Protein AF-A0A965Q2J6-F1 (afdb_monomer_lite)

Radius of gyration: 20.61 Å; chains: 1; bounding box: 28×65×35 Å

Foldseek 3Di:
DDDPDPPVVVVVVVVVVVVVVVVVVVVVVPVVLLVVLLPDDLVRLVVQLVVLVVVLVVQVVCVVVVNDPCPVVNVVSVVSNVSSVVSNVVPPD

Sequence (93 aa):
MAIICGGYHFLSVMSARQEREEEREALMKTRDYLKGIRELTEEGLREKIRSLSEERMKLRFRAASGQLNETHRIGEVRRELARAKTVYSEKFE

Secondary structure (DSSP, 8-state):
--SSSSHHHHHHHHHHHHHHHHHHHHHHHHHHHHHHHHHS-HHHHHHHHHHHHHHHHHHHHHHHTT--S-HHHHHHHHHHHHHHHHHHHHHH-

Structure (mmCIF, N/CA/C/O backbone):
data_AF-A0A965Q2J6-F1
#
_entry.id   AF-A0A965Q2J6-F1
#
loop_
_atom_site.group_PDB
_atom_site.id
_atom_site.type_symbol
_atom_site.label_atom_id
_atom_site.label_alt_id
_atom_site.label_comp_id
_atom_site.label_asym_id
_atom_site.label_entity_id
_atom_site.label_seq_id
_atom_site.pdbx_PDB_ins_code
_atom_site.Cartn_x
_atom_site.Cartn_y
_atom_site.Cartn_z
_atom_site.occupancy
_atom_site.B_iso_or_equiv
_atom_site.auth_seq_id
_atom_site.auth_comp_id
_atom_site.auth_asym_id
_atom_site.auth_atom_id
_atom_site.pdbx_PDB_model_num
ATOM 1 N N . MET A 1 1 ? 11.613 -53.731 -17.361 1.00 42.78 1 MET A N 1
ATOM 2 C CA . MET A 1 1 ? 11.186 -52.633 -18.258 1.00 42.78 1 MET A CA 1
ATOM 3 C C . MET A 1 1 ? 9.721 -52.216 -18.024 1.00 42.78 1 MET A C 1
ATOM 5 O O . MET A 1 1 ? 9.031 -51.933 -18.987 1.00 42.78 1 MET A O 1
ATOM 9 N N . ALA A 1 2 ? 9.219 -52.148 -16.778 1.00 43.06 2 ALA A N 1
ATOM 10 C CA . ALA A 1 2 ? 7.872 -51.615 -16.492 1.00 43.06 2 ALA A CA 1
ATOM 11 C C . ALA A 1 2 ? 7.642 -51.380 -14.979 1.00 43.06 2 ALA A C 1
ATOM 13 O O . ALA A 1 2 ? 6.816 -52.059 -14.388 1.00 43.06 2 ALA A O 1
ATOM 14 N N . ILE A 1 3 ? 8.397 -50.489 -14.313 1.00 41.22 3 ILE A N 1
ATOM 15 C CA . ILE A 1 3 ? 8.120 -50.115 -12.895 1.00 41.22 3 ILE A CA 1
ATOM 16 C C . ILE A 1 3 ? 8.236 -48.586 -12.640 1.00 41.22 3 ILE A C 1
ATOM 18 O O . ILE A 1 3 ? 8.223 -48.138 -11.505 1.00 41.22 3 ILE A O 1
ATOM 22 N N . ILE A 1 4 ? 8.278 -47.719 -13.663 1.00 42.50 4 ILE A N 1
ATOM 23 C CA . ILE A 1 4 ? 8.389 -46.251 -13.453 1.00 42.50 4 ILE A CA 1
ATOM 24 C C . ILE A 1 4 ? 7.343 -45.473 -14.266 1.00 42.50 4 ILE A C 1
ATOM 26 O O . ILE A 1 4 ? 7.674 -44.590 -15.045 1.00 42.50 4 ILE A O 1
ATOM 30 N N . CYS A 1 5 ? 6.059 -45.810 -14.128 1.00 40.66 5 CYS A N 1
ATOM 31 C CA . CYS A 1 5 ? 4.989 -44.971 -14.697 1.00 40.66 5 CYS A CA 1
ATOM 32 C C . CYS A 1 5 ? 3.832 -44.682 -13.720 1.00 40.66 5 CYS A C 1
ATOM 34 O O . CYS A 1 5 ? 3.056 -43.762 -13.942 1.00 40.66 5 CYS A O 1
ATOM 36 N N . GLY A 1 6 ? 3.753 -45.388 -12.582 1.00 43.03 6 GLY A N 1
ATOM 37 C CA . GLY A 1 6 ? 2.696 -45.181 -11.579 1.00 43.03 6 GLY A CA 1
ATOM 38 C C . GLY A 1 6 ? 2.946 -44.049 -10.570 1.00 43.03 6 GLY A C 1
ATOM 39 O O . GLY A 1 6 ? 2.010 -43.612 -9.910 1.00 43.03 6 GLY A O 1
ATOM 40 N N . GLY A 1 7 ? 4.183 -43.552 -10.443 1.00 47.81 7 GLY A N 1
ATOM 41 C CA . GLY A 1 7 ? 4.537 -42.531 -9.443 1.00 47.81 7 GLY A CA 1
ATOM 42 C C . GLY A 1 7 ? 4.065 -41.113 -9.791 1.00 47.81 7 GLY A C 1
ATOM 43 O O . GLY A 1 7 ? 3.683 -40.349 -8.908 1.00 47.81 7 GLY A O 1
ATOM 44 N N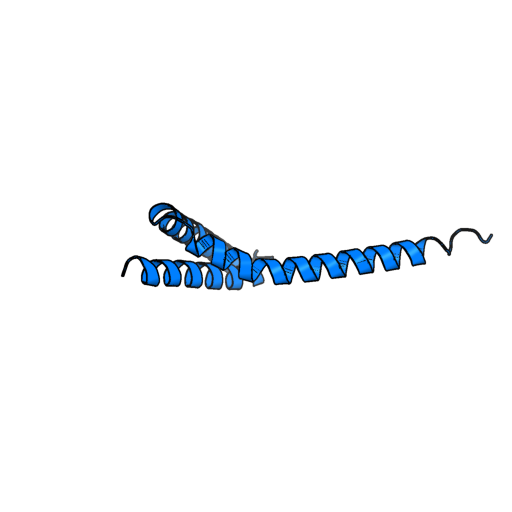 . TYR A 1 8 ? 4.021 -40.769 -11.082 1.00 51.75 8 TYR A N 1
ATOM 45 C CA . TYR A 1 8 ? 3.689 -39.413 -11.535 1.00 51.75 8 TYR A CA 1
ATOM 46 C C . TYR A 1 8 ? 2.204 -39.072 -11.408 1.00 51.75 8 TYR A C 1
ATOM 48 O O . TYR A 1 8 ? 1.865 -37.904 -11.251 1.00 51.75 8 TYR A O 1
ATOM 56 N N . HIS A 1 9 ? 1.313 -40.069 -11.424 1.00 48.44 9 HIS A N 1
ATOM 57 C CA . HIS A 1 9 ? -0.120 -39.819 -11.267 1.00 48.44 9 HIS A CA 1
ATOM 58 C C . HIS A 1 9 ? -0.458 -39.379 -9.834 1.00 48.44 9 HIS A C 1
ATOM 60 O O . HIS A 1 9 ? -1.248 -38.463 -9.635 1.00 48.44 9 HIS A O 1
ATOM 66 N N . PHE A 1 10 ? 0.201 -39.962 -8.827 1.00 43.19 10 PHE A N 1
ATOM 67 C CA . PHE A 1 10 ? -0.021 -39.598 -7.427 1.00 43.19 10 PHE A CA 1
ATOM 68 C C . PHE A 1 10 ? 0.642 -38.261 -7.061 1.00 43.19 10 PHE A C 1
ATOM 70 O O . PHE A 1 10 ? 0.014 -37.447 -6.387 1.00 43.19 10 PHE A O 1
ATOM 77 N N . LEU A 1 11 ? 1.854 -37.983 -7.569 1.00 50.59 11 LEU A N 1
ATOM 78 C CA . LEU A 1 11 ? 2.464 -36.653 -7.436 1.00 50.59 11 LEU A CA 1
ATOM 79 C C . LEU A 1 11 ? 1.641 -35.574 -8.156 1.00 50.59 11 LEU A C 1
ATOM 81 O O . LEU A 1 11 ? 1.451 -34.508 -7.591 1.00 50.59 11 LEU A O 1
ATOM 85 N N . SER A 1 12 ? 1.076 -35.855 -9.336 1.00 47.41 12 SER A N 1
ATOM 86 C CA . SER A 1 12 ? 0.238 -34.895 -10.074 1.00 47.41 12 SER A CA 1
ATOM 87 C C . SER A 1 12 ? -1.058 -34.547 -9.331 1.00 47.41 12 SER A C 1
ATOM 89 O O . SER A 1 12 ? -1.441 -33.380 -9.278 1.00 47.41 12 SER A O 1
ATOM 91 N N . VAL A 1 13 ? -1.709 -35.525 -8.691 1.00 54.12 13 VAL A N 1
ATOM 92 C CA . VAL A 1 13 ? -2.917 -35.279 -7.882 1.00 54.12 13 VAL A CA 1
ATOM 93 C C . VAL A 1 13 ? -2.584 -34.594 -6.547 1.00 54.12 13 VAL A C 1
ATOM 95 O O . VAL A 1 13 ? -3.413 -33.843 -6.030 1.00 54.12 13 VAL A O 1
ATOM 98 N N . MET A 1 14 ? -1.387 -34.817 -5.989 1.00 50.62 14 MET A N 1
ATOM 99 C CA . MET A 1 14 ? -0.905 -34.117 -4.789 1.00 50.62 14 MET A CA 1
ATOM 100 C C . MET A 1 14 ? -0.521 -32.661 -5.094 1.00 50.62 14 MET A C 1
ATOM 102 O O . MET A 1 14 ? -0.943 -31.776 -4.354 1.00 50.62 14 MET A O 1
ATOM 106 N N . SER A 1 15 ? 0.144 -32.392 -6.222 1.00 47.91 15 SER A N 1
ATOM 107 C CA . SER A 1 15 ? 0.421 -31.030 -6.706 1.00 47.91 15 SER A CA 1
ATOM 108 C C . SER A 1 15 ? -0.871 -30.265 -7.028 1.00 47.91 15 SER A C 1
ATOM 110 O O . SER A 1 15 ? -1.042 -29.139 -6.579 1.00 47.91 15 SER A O 1
ATOM 112 N N . ALA A 1 16 ? -1.864 -30.917 -7.646 1.00 54.78 16 ALA A N 1
ATOM 113 C CA . ALA A 1 16 ? -3.192 -30.330 -7.885 1.00 54.78 16 ALA A CA 1
ATOM 114 C C . ALA A 1 16 ? -4.070 -30.188 -6.615 1.00 54.78 16 ALA A C 1
ATOM 116 O O . ALA A 1 16 ? -5.161 -29.603 -6.650 1.00 54.78 16 ALA A O 1
ATOM 117 N N . ARG A 1 17 ? -3.663 -30.782 -5.484 1.00 56.16 17 ARG A N 1
ATOM 118 C CA . ARG A 1 17 ? -4.268 -30.521 -4.164 1.00 56.16 17 ARG A CA 1
ATOM 119 C C . ARG A 1 17 ? -3.613 -29.318 -3.492 1.00 56.16 17 ARG A C 1
ATOM 121 O O . ARG A 1 17 ? -4.351 -28.509 -2.943 1.00 56.16 17 ARG A O 1
ATOM 128 N N . GLN A 1 18 ? -2.292 -29.170 -3.612 1.00 51.72 18 GLN A N 1
ATOM 129 C CA . GLN A 1 18 ? -1.552 -28.008 -3.107 1.00 51.72 18 GLN A CA 1
ATOM 130 C C . GLN A 1 18 ? -1.990 -26.709 -3.800 1.00 51.72 18 GLN A C 1
ATOM 132 O O . GLN A 1 18 ? -2.347 -25.756 -3.118 1.00 51.72 18 GLN A O 1
ATOM 137 N N . GLU A 1 19 ? -2.120 -26.702 -5.128 1.00 55.84 19 GLU A N 1
ATOM 138 C CA . GLU A 1 19 ? -2.573 -25.520 -5.887 1.00 55.84 19 GLU A CA 1
ATOM 139 C C . GLU A 1 19 ? -3.982 -25.046 -5.465 1.00 55.84 19 GLU A C 1
ATOM 141 O O . GLU A 1 19 ? -4.247 -23.851 -5.362 1.00 55.84 19 GLU A O 1
ATOM 146 N N . ARG A 1 20 ? -4.890 -25.976 -5.125 1.00 54.34 20 ARG A N 1
ATOM 147 C CA . ARG A 1 20 ? -6.248 -25.645 -4.646 1.00 54.34 20 ARG A CA 1
ATOM 148 C C . ARG A 1 20 ? -6.288 -25.136 -3.207 1.00 54.34 20 ARG A C 1
ATOM 150 O O . ARG A 1 20 ? -7.259 -24.480 -2.828 1.00 54.34 20 ARG A O 1
ATOM 157 N N . GLU A 1 21 ? -5.290 -25.459 -2.395 1.00 59.47 21 GLU A N 1
ATOM 158 C CA . GLU A 1 21 ? -5.131 -24.899 -1.050 1.00 59.47 21 GLU A CA 1
ATOM 159 C C . GLU A 1 21 ? -4.486 -23.507 -1.116 1.00 59.47 21 GLU A C 1
ATOM 161 O O . GLU A 1 21 ? -4.979 -22.592 -0.456 1.00 59.47 21 GLU A O 1
ATOM 166 N N . GLU A 1 22 ? -3.512 -23.300 -2.007 1.00 58.22 22 GLU A N 1
ATOM 167 C CA . GLU A 1 22 ? -2.903 -21.990 -2.292 1.00 58.22 22 GLU A CA 1
ATOM 168 C C . GLU A 1 22 ? -3.925 -20.977 -2.851 1.00 58.22 22 GLU A C 1
ATOM 170 O O . GLU A 1 22 ? -3.979 -19.827 -2.406 1.00 58.22 22 GLU A O 1
ATOM 175 N N . GLU A 1 23 ? -4.813 -21.399 -3.761 1.00 59.84 23 GLU A N 1
ATOM 176 C CA . GLU A 1 23 ? -5.922 -20.565 -4.261 1.00 59.84 23 GLU A CA 1
ATOM 177 C C . GLU A 1 23 ? -6.909 -20.163 -3.149 1.00 59.84 23 GLU A C 1
ATOM 179 O O . GLU A 1 23 ? -7.420 -19.035 -3.117 1.00 59.84 23 GLU A O 1
ATOM 184 N N . ARG A 1 24 ? -7.177 -21.075 -2.204 1.00 59.00 24 ARG A N 1
ATOM 185 C CA . ARG A 1 24 ? -8.045 -20.817 -1.042 1.00 59.00 24 ARG A CA 1
ATOM 186 C C . ARG A 1 24 ? -7.389 -19.857 -0.053 1.00 59.00 24 ARG A C 1
ATOM 188 O O . ARG A 1 24 ? -8.071 -18.978 0.479 1.00 59.00 24 ARG A O 1
ATOM 195 N N . GLU A 1 25 ? -6.082 -19.978 0.152 1.00 61.31 25 GLU A N 1
ATOM 196 C CA . GLU A 1 25 ? -5.299 -19.078 1.000 1.00 61.31 25 GLU A CA 1
ATOM 197 C C . GLU A 1 25 ? -5.214 -17.663 0.391 1.00 61.31 25 GLU A C 1
ATOM 199 O O . GLU A 1 25 ? -5.369 -16.659 1.097 1.00 61.31 25 GLU A O 1
ATOM 204 N N . ALA A 1 26 ? -5.102 -17.561 -0.940 1.00 60.06 26 ALA A N 1
ATOM 205 C CA . ALA A 1 26 ? -5.115 -16.291 -1.669 1.00 60.06 26 ALA A CA 1
ATOM 206 C C . ALA A 1 26 ? -6.441 -15.518 -1.511 1.00 60.06 26 ALA A C 1
ATOM 208 O O . ALA A 1 26 ? -6.427 -14.300 -1.302 1.00 60.06 26 ALA A O 1
ATOM 209 N N . LEU A 1 27 ? -7.586 -16.213 -1.544 1.00 57.56 27 LEU A N 1
ATOM 210 C CA . LEU A 1 27 ? -8.910 -15.617 -1.300 1.00 57.56 27 LEU A CA 1
ATOM 211 C C . LEU A 1 27 ? -9.087 -15.160 0.158 1.00 57.56 27 LEU A C 1
ATOM 213 O O . LEU A 1 27 ? -9.676 -14.102 0.420 1.00 57.56 27 LEU A O 1
ATOM 217 N N . MET A 1 28 ? -8.547 -15.927 1.106 1.00 58.78 28 MET A N 1
ATOM 218 C CA . MET A 1 28 ? -8.620 -15.633 2.540 1.00 58.78 28 MET A CA 1
ATOM 219 C C . MET A 1 28 ? -7.843 -14.352 2.910 1.00 58.78 28 MET A C 1
ATOM 221 O O . MET A 1 28 ? -8.311 -13.533 3.709 1.00 58.78 28 MET A O 1
ATOM 225 N N . LYS A 1 29 ? -6.725 -14.093 2.221 1.00 63.81 29 LYS A N 1
ATOM 226 C CA . LYS A 1 29 ? -5.783 -12.989 2.483 1.00 63.81 29 LYS A CA 1
ATOM 227 C C . LYS A 1 29 ? -6.404 -11.585 2.430 1.00 63.81 29 LYS A C 1
ATOM 229 O O . LYS A 1 29 ? -6.030 -10.703 3.203 1.00 63.81 29 LYS A O 1
ATOM 234 N N . THR A 1 30 ? -7.381 -11.350 1.550 1.00 65.31 30 THR A N 1
ATOM 235 C CA . THR A 1 30 ? -7.968 -10.008 1.347 1.00 65.31 30 THR A CA 1
ATOM 236 C C . THR A 1 30 ? -8.900 -9.542 2.463 1.00 65.31 30 THR A C 1
ATOM 238 O O . THR A 1 30 ? -8.909 -8.351 2.791 1.00 65.31 30 THR A O 1
ATOM 241 N N . ARG A 1 31 ? -9.715 -10.449 3.015 1.00 66.69 31 ARG A N 1
ATOM 242 C CA . ARG A 1 31 ? -10.704 -10.121 4.054 1.00 66.69 31 ARG A CA 1
ATOM 243 C C . ARG A 1 31 ? -10.023 -9.917 5.401 1.00 66.69 31 ARG A C 1
ATOM 245 O O . ARG A 1 31 ? -10.365 -8.991 6.134 1.00 66.69 31 ARG A O 1
ATOM 252 N N . ASP A 1 32 ? -9.053 -10.768 5.702 1.00 71.50 32 ASP A N 1
ATOM 253 C CA . ASP A 1 32 ? -8.393 -10.771 7.001 1.00 71.50 32 ASP A CA 1
ATOM 254 C C . ASP A 1 32 ? -7.430 -9.575 7.137 1.00 71.50 32 ASP A C 1
ATOM 256 O O . ASP A 1 32 ? -7.345 -8.971 8.204 1.00 71.50 32 ASP A O 1
ATOM 260 N N . TYR A 1 33 ? -6.850 -9.097 6.027 1.00 74.00 33 TYR A N 1
ATOM 261 C CA . TYR A 1 33 ? -6.086 -7.843 5.988 1.00 74.00 33 TYR A CA 1
ATOM 262 C C . TYR A 1 33 ? -6.913 -6.609 6.391 1.00 74.00 33 TYR A C 1
ATOM 264 O O . TYR A 1 33 ? -6.439 -5.750 7.133 1.00 74.00 33 TYR A O 1
ATOM 272 N N . LEU A 1 34 ? -8.169 -6.513 5.938 1.00 74.50 34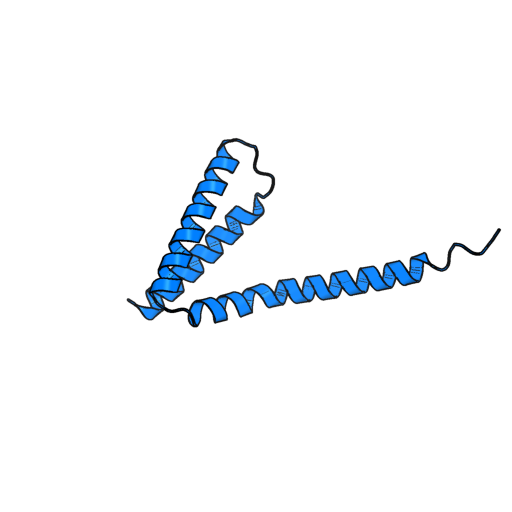 LEU A N 1
ATOM 273 C CA . LEU A 1 34 ? -9.053 -5.395 6.294 1.00 74.50 34 LEU A CA 1
ATOM 274 C C . LEU A 1 34 ? -9.456 -5.415 7.770 1.00 74.50 34 LEU A C 1
ATOM 276 O O . LEU A 1 34 ? -9.544 -4.355 8.387 1.00 74.50 34 LEU A O 1
ATOM 280 N N . LYS A 1 35 ? -9.688 -6.605 8.334 1.00 77.81 35 LYS A N 1
ATOM 281 C CA . LYS A 1 35 ? -9.949 -6.760 9.770 1.00 77.81 35 LYS A CA 1
ATOM 282 C C . LYS A 1 35 ? -8.737 -6.319 10.591 1.00 77.81 35 LYS A C 1
ATOM 284 O O . LYS A 1 35 ? -8.887 -5.469 11.460 1.00 77.81 35 LYS A O 1
ATOM 289 N N . GLY A 1 36 ? -7.539 -6.766 10.208 1.00 76.75 36 GLY A N 1
ATOM 290 C CA . GLY A 1 36 ? -6.297 -6.372 10.874 1.00 76.75 36 GLY A CA 1
ATOM 291 C C . GLY A 1 36 ? -6.060 -4.858 10.872 1.00 76.75 36 GLY A C 1
ATOM 292 O O . GLY A 1 36 ? -5.735 -4.293 11.907 1.00 76.75 36 GLY A O 1
ATOM 293 N N . ILE A 1 37 ? -6.293 -4.162 9.751 1.00 78.12 37 ILE A N 1
ATOM 294 C CA . ILE A 1 37 ? -6.127 -2.693 9.684 1.00 78.12 37 ILE A CA 1
ATOM 295 C C . ILE A 1 37 ? -7.114 -1.957 10.598 1.00 78.12 37 ILE A C 1
ATOM 297 O O . ILE A 1 37 ? -6.774 -0.925 11.178 1.00 78.12 37 ILE A O 1
ATOM 301 N N . ARG A 1 38 ? -8.334 -2.480 10.742 1.00 76.19 38 ARG A N 1
ATOM 302 C CA . ARG A 1 38 ? -9.363 -1.888 11.606 1.00 76.19 38 ARG A CA 1
ATOM 303 C C . ARG A 1 38 ? -9.080 -2.069 13.092 1.00 76.19 38 ARG A C 1
ATOM 305 O O . ARG A 1 38 ? -9.621 -1.303 13.879 1.00 76.19 38 ARG A O 1
ATOM 312 N N . GLU A 1 39 ? -8.236 -3.009 13.487 1.00 79.75 39 GLU A N 1
ATOM 313 C CA . GLU A 1 39 ? -7.887 -3.250 14.895 1.00 79.75 39 GLU A CA 1
ATOM 314 C C . GLU A 1 39 ? -6.627 -2.482 15.337 1.00 79.75 39 GLU A C 1
ATOM 316 O O . GLU A 1 39 ? -6.371 -2.352 16.531 1.00 79.75 39 GLU A O 1
ATOM 321 N N . LEU A 1 40 ? -5.868 -1.907 14.395 1.00 80.50 40 LEU A N 1
ATOM 322 C CA . LEU A 1 40 ? -4.668 -1.117 14.691 1.00 80.50 40 LEU A CA 1
ATOM 323 C C . LEU A 1 40 ? -4.986 0.226 15.378 1.00 80.50 40 LEU A C 1
ATOM 325 O O . LEU A 1 40 ? -6.032 0.848 15.142 1.00 80.50 40 LEU A O 1
ATOM 329 N N . THR A 1 41 ? -4.026 0.681 16.191 1.00 84.38 41 THR A N 1
ATOM 330 C CA . THR A 1 41 ? -3.987 2.000 16.845 1.00 84.38 41 THR A CA 1
ATOM 331 C C . THR A 1 41 ? -3.705 3.126 15.842 1.00 84.38 41 THR A C 1
ATOM 333 O O . THR A 1 41 ? -3.252 2.872 14.723 1.00 84.38 41 THR A O 1
ATOM 336 N N . GLU A 1 42 ? -3.956 4.384 16.229 1.00 83.38 42 GLU A N 1
ATOM 337 C CA . GLU A 1 42 ? -3.727 5.558 15.365 1.00 83.38 42 GLU A CA 1
ATOM 338 C C . GLU A 1 42 ? -2.292 5.623 14.830 1.00 83.38 42 GLU A C 1
ATOM 340 O O . GLU A 1 42 ? -2.057 5.784 13.631 1.00 83.38 42 GLU A O 1
ATOM 345 N N . GLU A 1 43 ? -1.327 5.459 15.729 1.00 84.69 43 GLU A N 1
ATOM 346 C CA . GLU A 1 43 ? 0.101 5.517 15.426 1.00 84.69 43 GLU A CA 1
ATOM 347 C C . GLU A 1 43 ? 0.506 4.379 14.483 1.00 84.69 43 GLU A C 1
ATOM 349 O O . GLU A 1 43 ? 1.177 4.622 13.477 1.00 84.69 43 GLU A O 1
ATOM 354 N N . GLY A 1 44 ? -0.000 3.164 14.728 1.00 84.69 44 GLY A N 1
ATOM 355 C CA . GLY A 1 44 ? 0.238 2.007 13.865 1.00 84.69 44 GLY A CA 1
ATOM 356 C C . GLY A 1 44 ? -0.346 2.181 12.458 1.00 84.69 44 GLY A C 1
ATOM 357 O O . GLY A 1 44 ? 0.285 1.804 11.469 1.00 84.69 44 GLY A O 1
ATOM 358 N N . LEU A 1 45 ? -1.519 2.811 12.335 1.00 86.62 45 LEU A N 1
ATOM 359 C CA . LEU A 1 45 ? -2.121 3.170 11.044 1.00 86.62 45 LEU A CA 1
ATOM 360 C C . LEU A 1 45 ? -1.281 4.215 10.295 1.00 86.62 45 LEU A C 1
ATOM 362 O O . LEU A 1 45 ? -1.011 4.045 9.102 1.00 86.62 45 LEU A O 1
ATOM 366 N N . ARG A 1 46 ? -0.821 5.269 10.981 1.00 87.81 46 ARG A N 1
ATOM 367 C CA . ARG A 1 46 ? 0.038 6.310 10.387 1.00 87.81 46 ARG A CA 1
ATOM 368 C C . ARG A 1 46 ? 1.375 5.741 9.907 1.00 87.81 46 ARG A C 1
ATOM 370 O O . ARG A 1 46 ? 1.819 6.069 8.803 1.00 87.81 46 ARG A O 1
ATOM 377 N N . GLU A 1 47 ? 1.994 4.861 10.687 1.00 91.69 47 GLU A N 1
ATOM 378 C CA . GLU A 1 47 ? 3.239 4.186 10.310 1.00 91.69 47 GLU A CA 1
ATOM 379 C C . GLU A 1 47 ? 3.042 3.245 9.109 1.00 91.69 47 GLU A C 1
ATOM 381 O O . GLU A 1 47 ? 3.845 3.237 8.167 1.00 91.69 47 GLU A O 1
ATOM 386 N N . LYS A 1 48 ? 1.917 2.520 9.062 1.00 89.19 48 LYS A N 1
ATOM 387 C CA . LYS A 1 48 ? 1.548 1.693 7.903 1.00 89.19 48 LYS A CA 1
ATOM 388 C C . LYS A 1 48 ? 1.374 2.532 6.634 1.00 89.19 48 LYS A C 1
ATOM 390 O O . LYS A 1 48 ? 1.865 2.165 5.569 1.00 89.19 48 LYS A O 1
ATOM 395 N N . ILE A 1 49 ? 0.712 3.685 6.735 1.00 91.25 49 ILE A N 1
ATOM 396 C CA . ILE A 1 49 ? 0.540 4.613 5.607 1.00 91.25 49 ILE A CA 1
ATOM 397 C C . ILE A 1 49 ? 1.899 5.134 5.121 1.00 91.25 49 ILE A C 1
ATOM 399 O O . ILE A 1 49 ? 2.125 5.209 3.909 1.00 91.25 49 ILE A O 1
ATOM 403 N N . ARG A 1 50 ? 2.811 5.470 6.044 1.00 93.44 50 ARG A N 1
ATOM 404 C CA . ARG A 1 50 ? 4.165 5.933 5.707 1.00 93.44 50 ARG A CA 1
ATOM 405 C C . ARG A 1 50 ? 4.963 4.850 4.980 1.00 93.44 50 ARG A C 1
ATOM 407 O O . ARG A 1 50 ? 5.451 5.105 3.880 1.00 93.44 50 ARG A O 1
ATOM 414 N N . SER A 1 51 ? 5.011 3.639 5.529 1.00 94.06 51 SER A N 1
ATOM 415 C CA . SER A 1 51 ? 5.739 2.515 4.922 1.00 94.06 51 SER A CA 1
ATOM 416 C C . SER A 1 51 ? 5.199 2.141 3.533 1.00 94.06 51 SER A C 1
ATOM 418 O O . SER A 1 51 ? 5.979 2.018 2.587 1.00 94.06 51 SER A O 1
ATOM 420 N N . LEU A 1 52 ? 3.872 2.077 3.354 1.00 93.31 52 LEU A N 1
ATOM 421 C CA . LEU A 1 52 ? 3.248 1.839 2.042 1.00 93.31 52 LEU A CA 1
ATOM 422 C C . LEU A 1 52 ? 3.534 2.967 1.037 1.00 93.31 52 LEU A C 1
ATOM 424 O O . LEU A 1 52 ? 3.677 2.724 -0.164 1.00 93.31 52 LEU A O 1
ATOM 428 N N . SER A 1 53 ? 3.624 4.216 1.501 1.00 93.75 53 SER A N 1
ATOM 429 C CA . SER A 1 53 ? 3.976 5.354 0.646 1.00 93.75 53 SER A CA 1
ATOM 430 C C . SER A 1 53 ? 5.425 5.275 0.157 1.00 93.75 53 SER A C 1
ATOM 432 O O . SER A 1 53 ? 5.693 5.527 -1.021 1.00 93.75 53 SER A O 1
ATOM 434 N N . GLU A 1 54 ? 6.354 4.888 1.029 1.00 94.88 54 GLU A N 1
ATOM 435 C CA . GLU A 1 54 ? 7.758 4.671 0.668 1.00 94.88 54 GLU A CA 1
ATOM 436 C C . GLU A 1 54 ? 7.923 3.497 -0.301 1.00 94.88 54 GLU A C 1
ATOM 438 O O . GLU A 1 54 ? 8.646 3.612 -1.293 1.00 94.88 54 GLU A O 1
ATOM 443 N N . GLU A 1 55 ? 7.222 2.385 -0.066 1.00 92.88 55 GLU A N 1
ATOM 444 C CA . GLU A 1 55 ? 7.202 1.239 -0.982 1.00 92.88 55 GLU A CA 1
ATOM 445 C C . GLU A 1 55 ? 6.688 1.657 -2.364 1.00 92.88 55 GLU A C 1
ATOM 447 O O . GLU A 1 55 ? 7.346 1.414 -3.380 1.00 92.88 55 GLU A O 1
ATOM 452 N N . ARG A 1 56 ? 5.564 2.385 -2.417 1.00 92.38 56 ARG A N 1
ATOM 453 C CA . ARG A 1 56 ? 5.020 2.929 -3.668 1.00 92.38 56 ARG A CA 1
ATOM 454 C C . ARG A 1 56 ? 6.036 3.812 -4.391 1.00 92.38 56 ARG A C 1
ATOM 456 O O . ARG A 1 56 ? 6.139 3.740 -5.616 1.00 92.38 56 ARG A O 1
ATOM 463 N N . MET A 1 57 ? 6.762 4.658 -3.664 1.00 93.44 57 MET A N 1
ATOM 464 C CA . MET A 1 57 ? 7.771 5.549 -4.238 1.00 93.44 57 MET A CA 1
ATOM 465 C C . MET A 1 57 ? 8.945 4.751 -4.825 1.00 93.44 57 MET A C 1
ATOM 467 O O . MET A 1 57 ? 9.313 4.970 -5.979 1.00 93.44 57 MET A O 1
ATOM 471 N N . LYS A 1 58 ? 9.453 3.751 -4.093 1.00 92.56 58 LYS A N 1
ATOM 472 C CA . LYS A 1 58 ? 10.493 2.823 -4.572 1.00 92.56 58 LYS A CA 1
ATOM 473 C C . LYS A 1 58 ? 10.054 2.083 -5.837 1.00 92.56 58 LYS A C 1
ATOM 475 O O . LYS A 1 58 ? 10.818 2.014 -6.797 1.00 92.56 58 LYS A O 1
ATOM 480 N N . LEU A 1 59 ? 8.818 1.582 -5.879 1.00 91.44 59 LEU A N 1
ATOM 481 C CA . LEU A 1 59 ? 8.274 0.900 -7.058 1.00 91.44 59 LEU A CA 1
ATOM 482 C C . LEU A 1 59 ? 8.138 1.838 -8.263 1.00 91.44 59 LEU A C 1
ATOM 484 O O . LEU A 1 59 ? 8.433 1.430 -9.382 1.00 91.44 59 LEU A O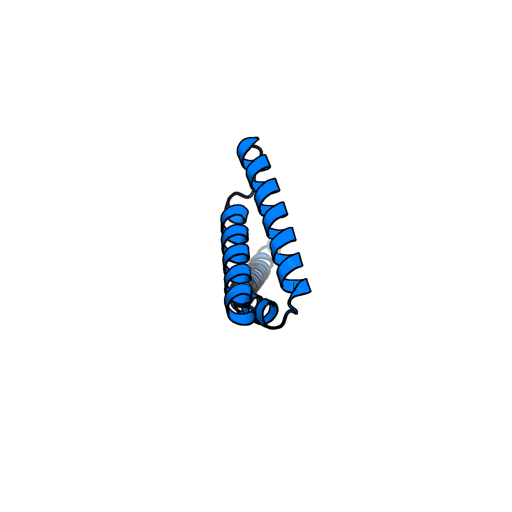 1
ATOM 488 N N . ARG A 1 60 ? 7.758 3.106 -8.056 1.00 89.81 60 ARG A N 1
ATOM 489 C CA . ARG A 1 60 ? 7.720 4.108 -9.135 1.00 89.81 60 ARG A CA 1
ATOM 490 C C . ARG A 1 60 ? 9.106 4.417 -9.690 1.00 89.81 60 ARG A C 1
ATOM 492 O O . ARG A 1 60 ? 9.234 4.571 -10.900 1.00 89.81 60 ARG A O 1
ATOM 499 N N . PHE A 1 61 ? 10.129 4.477 -8.840 1.00 91.25 61 PHE A N 1
ATOM 500 C CA . PHE A 1 61 ? 11.503 4.662 -9.306 1.00 91.25 61 PHE A CA 1
ATOM 501 C C . PHE A 1 61 ? 12.011 3.461 -10.101 1.00 91.25 61 PHE A C 1
ATOM 503 O O . PHE A 1 61 ? 12.585 3.649 -11.167 1.00 91.25 61 PHE A O 1
ATOM 510 N N . ARG A 1 62 ? 11.729 2.236 -9.641 1.00 89.88 62 ARG A N 1
ATOM 511 C CA . ARG A 1 62 ? 12.050 1.009 -10.393 1.00 89.88 62 ARG A CA 1
ATOM 512 C C . ARG A 1 62 ? 11.289 0.918 -11.719 1.00 89.88 62 ARG A C 1
ATOM 514 O O . ARG A 1 62 ? 11.828 0.435 -12.708 1.00 89.88 62 ARG A O 1
ATOM 521 N N . ALA A 1 63 ? 10.039 1.384 -11.750 1.00 89.31 63 ALA A N 1
ATOM 522 C CA . ALA A 1 63 ? 9.255 1.459 -12.980 1.00 89.31 63 ALA A CA 1
ATOM 523 C C . ALA A 1 63 ? 9.878 2.447 -13.976 1.00 89.31 63 ALA A C 1
ATOM 525 O O . ALA A 1 63 ? 9.991 2.137 -15.156 1.00 89.31 63 ALA A O 1
ATOM 526 N N . ALA A 1 64 ? 10.325 3.610 -13.492 1.00 89.19 64 ALA A N 1
ATOM 527 C CA . ALA A 1 64 ? 11.003 4.607 -14.314 1.00 89.19 64 ALA A CA 1
ATOM 528 C C . ALA A 1 64 ? 12.382 4.134 -14.811 1.00 89.19 64 ALA A C 1
ATOM 530 O O . ALA A 1 64 ? 12.777 4.501 -15.912 1.00 89.19 64 ALA A O 1
ATOM 531 N N . SER A 1 65 ? 13.095 3.299 -14.042 1.00 89.69 65 SER A N 1
ATOM 532 C CA . SER A 1 65 ? 14.375 2.708 -14.462 1.00 89.69 65 SER A CA 1
ATOM 533 C C . SER A 1 65 ? 14.232 1.529 -15.432 1.00 89.69 65 SER A C 1
ATOM 535 O O . SER A 1 65 ? 15.240 1.008 -15.901 1.00 89.69 65 SER A O 1
ATOM 537 N N . GLY A 1 66 ? 13.005 1.080 -15.725 1.00 84.06 66 GLY A N 1
ATOM 538 C CA . GLY A 1 66 ? 12.740 -0.028 -16.648 1.00 84.06 66 GLY A CA 1
ATOM 539 C C . GLY A 1 66 ? 13.158 -1.414 -16.139 1.00 84.06 66 GLY A C 1
ATOM 540 O O . GLY A 1 66 ? 13.097 -2.376 -16.894 1.00 84.06 66 GLY A O 1
ATOM 541 N N . GLN A 1 67 ? 13.554 -1.545 -14.868 1.00 80.81 67 GLN A N 1
ATOM 542 C CA . GLN A 1 67 ? 14.008 -2.805 -14.251 1.00 80.81 67 GLN A CA 1
ATOM 543 C C . GLN A 1 67 ? 12.930 -3.458 -13.364 1.00 80.81 67 GLN A C 1
ATOM 545 O O . GLN A 1 67 ? 13.231 -4.245 -12.465 1.00 80.81 67 GLN A O 1
ATOM 550 N N . LEU A 1 68 ? 11.660 -3.090 -13.548 1.00 83.00 68 LEU A N 1
ATOM 551 C CA . LEU A 1 68 ? 10.575 -3.577 -12.703 1.00 83.00 68 LEU A CA 1
ATOM 552 C C . LEU A 1 68 ? 10.008 -4.904 -13.225 1.00 83.00 68 LEU A C 1
ATOM 554 O O . LEU A 1 68 ? 9.213 -4.918 -14.159 1.00 83.00 68 LEU A O 1
ATOM 558 N N . ASN A 1 69 ? 10.347 -5.999 -12.545 1.00 77.56 69 ASN A N 1
ATOM 559 C CA . ASN A 1 69 ? 9.785 -7.327 -12.822 1.00 77.56 69 ASN A CA 1
ATOM 560 C C . ASN A 1 69 ? 8.357 -7.511 -12.258 1.00 77.56 69 ASN A C 1
ATOM 562 O O . ASN A 1 69 ? 7.583 -8.312 -12.770 1.00 77.56 69 ASN A O 1
ATOM 566 N N . GLU A 1 70 ? 7.974 -6.745 -11.228 1.00 79.62 70 GLU A N 1
ATOM 567 C CA . GLU A 1 70 ? 6.697 -6.887 -10.506 1.00 79.62 70 GLU A CA 1
ATOM 568 C C . GLU A 1 70 ? 5.761 -5.685 -10.732 1.00 79.62 70 GLU A C 1
ATOM 570 O O . GLU A 1 70 ? 5.589 -4.812 -9.878 1.00 79.62 70 GLU A O 1
ATOM 575 N N . THR 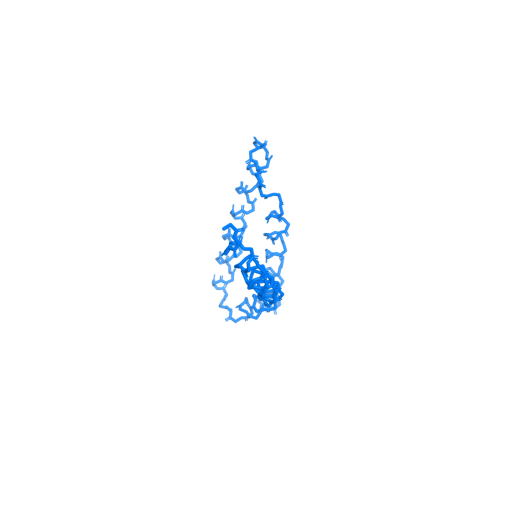A 1 71 ? 5.123 -5.622 -11.901 1.00 83.31 71 THR A N 1
ATOM 576 C CA . THR A 1 71 ? 4.171 -4.544 -12.244 1.00 83.31 71 THR A CA 1
ATOM 577 C C . THR A 1 71 ? 2.860 -4.627 -11.452 1.00 83.31 71 THR A C 1
ATOM 579 O O . THR A 1 71 ? 2.267 -3.597 -11.121 1.00 83.31 71 THR A O 1
ATOM 582 N N . HIS A 1 72 ? 2.428 -5.839 -11.088 1.00 86.12 72 HIS A N 1
ATOM 583 C CA . HIS A 1 72 ? 1.203 -6.094 -10.320 1.00 86.12 72 HIS A CA 1
ATOM 584 C C . HIS A 1 72 ? 1.246 -5.467 -8.915 1.00 86.12 72 HIS A C 1
ATOM 586 O O . HIS A 1 72 ? 0.239 -4.922 -8.445 1.00 86.12 72 HIS A O 1
ATOM 592 N N . ARG A 1 73 ? 2.430 -5.435 -8.286 1.00 87.44 73 ARG A N 1
ATOM 593 C CA . ARG A 1 73 ? 2.635 -4.903 -6.932 1.00 87.44 73 ARG A CA 1
ATOM 594 C C . ARG A 1 73 ? 2.285 -3.418 -6.817 1.00 87.44 73 ARG A C 1
ATOM 596 O O . ARG A 1 73 ? 1.747 -2.984 -5.800 1.00 87.44 73 ARG A O 1
ATOM 603 N N . ILE A 1 74 ? 2.474 -2.632 -7.882 1.00 88.38 74 ILE A N 1
ATOM 604 C CA . ILE A 1 74 ? 2.079 -1.210 -7.913 1.00 88.38 74 ILE A CA 1
ATOM 605 C C . ILE A 1 74 ? 0.571 -1.050 -7.658 1.00 88.38 74 ILE A C 1
ATOM 607 O O . ILE A 1 74 ? 0.146 -0.153 -6.922 1.00 88.38 74 ILE A O 1
ATOM 611 N N . GLY A 1 75 ? -0.247 -1.913 -8.268 1.00 88.19 75 GLY A N 1
ATOM 612 C CA . GLY A 1 75 ? -1.703 -1.886 -8.124 1.00 88.19 75 GLY A CA 1
ATOM 613 C C . GLY A 1 75 ? -2.180 -2.371 -6.755 1.00 88.19 75 GLY A C 1
ATOM 614 O O . GLY A 1 75 ? -3.197 -1.889 -6.251 1.00 88.19 75 GLY A O 1
ATOM 615 N N . GLU A 1 76 ? -1.459 -3.306 -6.141 1.00 89.50 76 GLU A N 1
ATOM 616 C CA . GLU A 1 76 ? -1.715 -3.782 -4.776 1.00 89.50 76 GLU A CA 1
ATOM 617 C C . GLU A 1 76 ? -1.410 -2.704 -3.742 1.00 89.50 76 GLU A C 1
ATOM 619 O O . GLU A 1 76 ? -2.319 -2.282 -3.031 1.00 89.50 76 GLU A O 1
ATOM 624 N N . VAL A 1 77 ? -0.192 -2.153 -3.750 1.00 90.38 77 VAL A N 1
ATOM 625 C CA . VAL A 1 77 ? 0.229 -1.100 -2.810 1.00 90.38 77 VAL A CA 1
ATOM 626 C C . VAL A 1 77 ? -0.680 0.130 -2.913 1.00 90.38 77 VAL A C 1
ATOM 628 O O . VAL A 1 77 ? -1.019 0.747 -1.904 1.00 90.38 77 VAL A O 1
ATOM 631 N N . ARG A 1 78 ? -1.165 0.473 -4.118 1.00 91.81 78 ARG A N 1
ATOM 632 C CA . ARG A 1 78 ? -2.157 1.550 -4.297 1.00 91.81 78 ARG A CA 1
ATOM 633 C C . ARG A 1 78 ? -3.482 1.246 -3.587 1.00 91.81 78 ARG A C 1
ATOM 635 O O . ARG A 1 78 ? -4.055 2.147 -2.976 1.00 91.81 78 ARG A O 1
ATOM 642 N N . ARG A 1 79 ? -3.980 0.009 -3.694 1.00 90.62 79 ARG A N 1
ATOM 643 C CA . ARG A 1 79 ? -5.232 -0.435 -3.055 1.00 90.62 79 ARG A CA 1
ATOM 644 C C . ARG A 1 79 ? -5.079 -0.530 -1.538 1.00 90.62 79 ARG A C 1
ATOM 646 O O . ARG A 1 79 ? -5.975 -0.094 -0.822 1.00 90.62 79 ARG A O 1
ATOM 653 N N . GLU A 1 80 ? -3.952 -1.043 -1.059 1.00 90.25 80 GLU A N 1
ATOM 654 C CA . GLU A 1 80 ? -3.609 -1.112 0.364 1.00 90.25 80 GLU A CA 1
ATOM 655 C C . GLU A 1 80 ? -3.529 0.286 0.994 1.00 90.25 80 GLU A C 1
ATOM 657 O O . GLU A 1 80 ? -4.187 0.544 2.002 1.00 90.25 80 GLU A O 1
ATOM 662 N N . LEU A 1 81 ? -2.827 1.223 0.344 1.00 92.25 81 LEU A N 1
A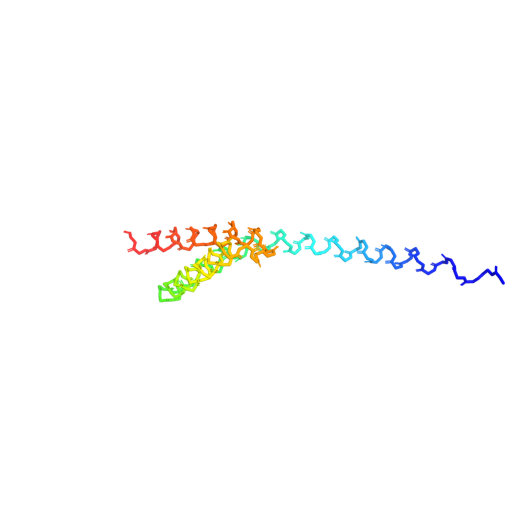TOM 663 C CA . LEU A 1 81 ? -2.728 2.612 0.797 1.00 92.25 81 LEU A CA 1
ATOM 664 C C . LEU A 1 81 ? -4.100 3.295 0.860 1.00 92.25 81 LEU A C 1
ATOM 666 O O . LEU A 1 81 ? -4.376 4.019 1.813 1.00 92.25 81 LEU A O 1
ATOM 670 N N . ALA A 1 82 ? -4.956 3.080 -0.145 1.00 91.19 82 ALA A N 1
ATOM 671 C CA . ALA A 1 82 ? -6.305 3.640 -0.157 1.00 91.19 82 ALA A CA 1
ATOM 672 C C . ALA A 1 82 ? -7.146 3.099 1.008 1.00 91.19 82 ALA A C 1
ATOM 674 O O . ALA A 1 82 ? -7.721 3.887 1.747 1.00 91.19 82 ALA A O 1
ATOM 675 N N . ARG A 1 83 ? -7.143 1.777 1.230 1.00 89.75 83 ARG A N 1
ATOM 676 C CA . ARG A 1 83 ? -7.867 1.138 2.344 1.00 89.75 83 ARG A CA 1
ATOM 677 C C . ARG A 1 83 ? -7.397 1.649 3.706 1.00 89.75 83 ARG A C 1
ATOM 679 O O . ARG A 1 83 ? -8.230 1.971 4.545 1.00 89.75 83 ARG A O 1
ATOM 686 N N . ALA A 1 84 ? -6.083 1.755 3.913 1.00 88.56 84 ALA A N 1
ATOM 687 C 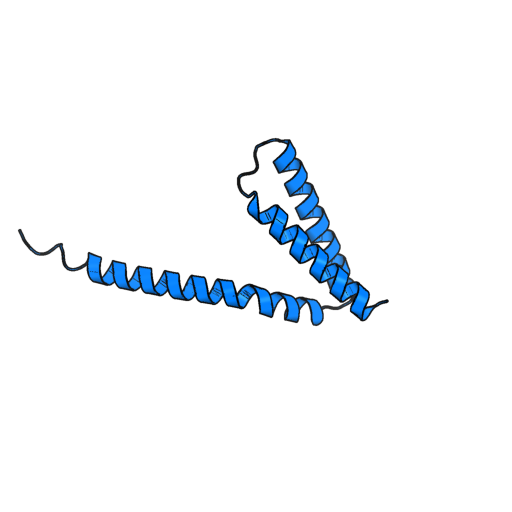CA . ALA A 1 84 ? -5.520 2.276 5.158 1.00 88.56 84 ALA A CA 1
ATOM 688 C C . ALA A 1 84 ? -5.923 3.739 5.404 1.00 88.56 84 ALA A C 1
ATOM 690 O O . ALA A 1 84 ? -6.299 4.093 6.518 1.00 88.56 84 ALA A O 1
ATOM 691 N N . LYS A 1 85 ? -5.909 4.578 4.358 1.00 89.88 85 LYS A N 1
ATOM 692 C CA . LYS A 1 85 ? -6.376 5.970 4.441 1.00 89.88 85 LYS A CA 1
ATOM 693 C C . LYS A 1 85 ? -7.874 6.077 4.722 1.00 89.88 85 LYS A C 1
ATOM 695 O O . LYS A 1 85 ? -8.259 6.933 5.507 1.00 89.88 85 LYS A O 1
ATOM 700 N N . THR A 1 86 ? -8.698 5.217 4.121 1.00 91.75 86 THR A N 1
ATOM 701 C CA . THR A 1 86 ? -10.143 5.180 4.389 1.00 91.75 86 THR A CA 1
ATOM 702 C C . THR A 1 86 ? -10.420 4.831 5.848 1.00 91.75 86 THR A C 1
ATOM 704 O O . THR A 1 86 ? -11.128 5.576 6.504 1.00 91.75 86 THR A O 1
ATOM 707 N N . VAL A 1 87 ? -9.799 3.777 6.392 1.00 88.88 87 VAL A N 1
ATOM 708 C CA . VAL A 1 87 ? -9.975 3.406 7.812 1.00 88.88 87 VAL A CA 1
ATOM 709 C C . VAL A 1 87 ? -9.473 4.501 8.755 1.00 88.88 87 VAL A C 1
ATOM 711 O O . VAL A 1 87 ? -10.048 4.713 9.815 1.00 88.88 87 VAL A O 1
ATOM 714 N N . TYR A 1 88 ? -8.394 5.192 8.384 1.00 88.25 88 TYR A N 1
ATOM 715 C CA . TYR A 1 88 ? -7.894 6.323 9.157 1.00 88.25 88 TYR A CA 1
ATOM 716 C C . TYR A 1 88 ? -8.906 7.486 9.183 1.00 88.25 88 TYR A C 1
ATOM 718 O O . TYR A 1 88 ? -9.210 7.990 10.257 1.00 88.25 88 TYR A O 1
ATOM 726 N N . SER A 1 89 ? -9.472 7.863 8.032 1.00 88.44 89 SER A N 1
ATOM 727 C CA . SER A 1 89 ? -10.528 8.888 7.951 1.00 88.44 89 SER A CA 1
ATOM 728 C C . SER A 1 89 ? -11.789 8.454 8.716 1.00 88.44 89 SER A C 1
ATOM 730 O O . SER A 1 89 ? -12.279 9.207 9.538 1.00 88.44 89 SER A O 1
ATOM 732 N N . GLU A 1 90 ? -12.230 7.195 8.594 1.00 87.31 90 GLU A N 1
ATOM 733 C CA . GLU A 1 90 ? -13.393 6.658 9.333 1.00 87.31 90 GLU A CA 1
ATOM 734 C C . GLU A 1 90 ? -13.254 6.692 10.870 1.00 87.31 90 GLU A C 1
ATOM 736 O O . GLU A 1 90 ? -14.263 6.628 11.570 1.00 87.31 90 GLU A O 1
ATOM 741 N N . LYS A 1 91 ? -12.028 6.709 11.411 1.00 81.06 91 LYS A N 1
ATOM 742 C CA . LYS A 1 91 ? -11.767 6.620 12.860 1.00 81.06 91 LYS A CA 1
ATOM 743 C C . LYS A 1 91 ? -11.422 7.951 13.527 1.00 81.06 91 LYS A C 1
ATOM 745 O O . LYS A 1 91 ? -11.643 8.074 14.730 1.00 81.06 91 LYS A O 1
ATOM 750 N N . PHE A 1 92 ? -10.790 8.867 12.798 1.00 73.56 92 PHE A N 1
ATOM 751 C CA . PHE A 1 92 ? -10.150 10.061 13.369 1.00 73.56 92 PHE A CA 1
ATOM 752 C C . PHE A 1 92 ? -10.678 11.378 12.795 1.00 73.56 92 PHE A C 1
ATOM 754 O O . PHE A 1 92 ? -10.300 12.436 13.296 1.00 73.56 92 PHE A O 1
ATOM 761 N N . GLU A 1 93 ? -11.507 11.314 11.755 1.00 59.25 93 GLU A N 1
ATOM 762 C CA . GLU A 1 93 ? -12.201 12.455 11.150 1.00 59.25 93 GLU A CA 1
ATOM 763 C C . GLU A 1 93 ? -13.688 12.411 11.523 1.00 59.25 93 GLU A C 1
ATOM 765 O O . GLU A 1 93 ? -14.222 13.483 11.886 1.00 59.25 93 GLU A O 1
#

pLDDT: mean 75.09, std 17.24, range [40.66, 94.88]